Protein AF-A0A2G6NN60-F1 (afdb_monomer_lite)

Radius of gyration: 38.52 Å; chains: 1; bounding box: 98×54×79 Å

Foldseek 3Di:
DDDDPPPPDDDDDDDDDDDDDDDDDDPDFDADPNRGPPDPVVVVVVVVVVVVVVVCPDPVNVVVVVVVVVVVVVVVVVVVVVVVVVVVVVVVVVVVVVVPD

Secondary structure (DSSP, 8-state):
--S-S---PPPP--PPP------PPPP---EETTEETT-HHHHHHHHHHHHHHHHHTSHHHHHHHHHHHHHHHHHHHHHHHHHHHHHHHHHHHHHHHHT--

pLDDT: mean 78.51, std 14.77, range [46.84, 97.31]

Sequence (101 aa):
MADQLNNQQAQPLYQQPAYPQAAYPAPATTSVLGVNLQDTQFWKGALIGAAVALLVTNESVQKSVVKTVSRLTAAAQSGVEEMKEKFEDAKAEVIAESKSE

Structure (mmCIF, N/CA/C/O backbone):
data_AF-A0A2G6NN60-F1
#
_entry.id   AF-A0A2G6NN60-F1
#
loop_
_atom_site.group_PDB
_atom_site.id
_atom_site.type_symbol
_atom_site.label_atom_id
_atom_site.label_alt_id
_atom_site.label_comp_id
_atom_site.label_asym_id
_atom_site.label_entity_id
_atom_site.label_seq_id
_atom_site.pdbx_PDB_ins_code
_atom_site.Cartn_x
_atom_site.Cartn_y
_atom_site.Cartn_z
_atom_site.occupancy
_atom_site.B_iso_or_equiv
_atom_site.auth_seq_id
_atom_site.auth_comp_id
_atom_site.auth_asym_id
_atom_site.auth_atom_id
_atom_site.pdbx_PDB_model_num
ATOM 1 N N . MET A 1 1 ? 84.140 42.288 -4.852 1.00 56.53 1 MET A N 1
ATOM 2 C CA . MET A 1 1 ? 82.786 42.572 -4.329 1.00 56.53 1 MET A CA 1
ATOM 3 C C . MET A 1 1 ? 81.951 43.196 -5.443 1.00 56.53 1 MET A C 1
ATOM 5 O O . MET A 1 1 ? 81.560 44.347 -5.367 1.00 56.53 1 MET A O 1
ATOM 9 N N . ALA A 1 2 ? 81.759 42.438 -6.514 1.00 54.06 2 ALA A N 1
ATOM 10 C CA . ALA A 1 2 ? 80.868 42.695 -7.639 1.00 54.06 2 ALA A CA 1
ATOM 11 C C . ALA A 1 2 ? 80.697 41.322 -8.318 1.00 54.06 2 ALA A C 1
ATOM 13 O O . ALA A 1 2 ? 81.586 40.488 -8.170 1.00 54.06 2 ALA A O 1
ATOM 14 N N . ASP A 1 3 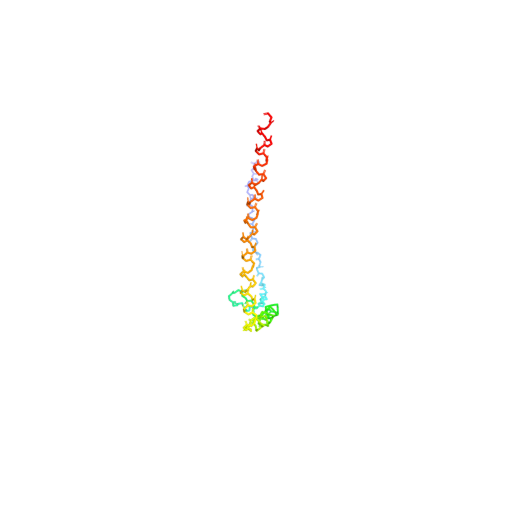? 79.571 41.072 -8.978 1.00 53.22 3 ASP A N 1
ATOM 15 C CA . ASP A 1 3 ? 79.273 39.841 -9.741 1.00 53.22 3 ASP A CA 1
ATOM 16 C C . ASP A 1 3 ? 78.674 38.639 -8.988 1.00 53.22 3 ASP A C 1
ATOM 18 O O . ASP A 1 3 ? 78.920 37.491 -9.347 1.00 53.22 3 ASP A O 1
ATOM 22 N N . GLN A 1 4 ? 77.807 38.865 -7.992 1.00 51.44 4 GLN A N 1
ATOM 23 C CA . GLN A 1 4 ? 76.986 37.780 -7.412 1.00 51.44 4 GLN A CA 1
ATOM 24 C C . GLN A 1 4 ? 75.465 38.022 -7.401 1.00 51.44 4 GLN A C 1
ATOM 26 O O . GLN A 1 4 ? 74.744 37.334 -6.689 1.00 51.44 4 GLN A O 1
ATOM 31 N N . LEU A 1 5 ? 74.940 38.958 -8.204 1.00 56.00 5 LEU A N 1
ATOM 32 C CA . LEU A 1 5 ? 73.500 39.289 -8.191 1.00 56.00 5 LEU A CA 1
ATOM 33 C C . LEU A 1 5 ? 72.709 38.944 -9.463 1.00 56.00 5 LEU A C 1
ATOM 35 O O . LEU A 1 5 ? 71.530 39.270 -9.527 1.00 56.00 5 LEU A O 1
ATOM 39 N N . ASN A 1 6 ? 73.282 38.248 -10.451 1.00 53.09 6 ASN A N 1
ATOM 40 C CA . ASN A 1 6 ? 72.571 37.983 -11.711 1.00 53.09 6 ASN A CA 1
ATOM 41 C C . ASN A 1 6 ? 72.502 36.500 -12.095 1.00 53.09 6 ASN A C 1
ATOM 43 O O . ASN A 1 6 ? 72.883 36.114 -13.197 1.00 53.09 6 ASN A O 1
ATOM 47 N N . ASN A 1 7 ? 72.020 35.655 -11.183 1.00 56.25 7 ASN A N 1
ATOM 48 C CA . ASN A 1 7 ? 71.709 34.265 -11.520 1.00 56.25 7 ASN A CA 1
ATOM 49 C C . ASN A 1 7 ? 70.378 33.804 -10.905 1.00 56.25 7 ASN A C 1
ATOM 51 O O . ASN A 1 7 ? 70.299 32.821 -10.179 1.00 56.25 7 ASN A O 1
ATOM 55 N N . GLN A 1 8 ? 69.313 34.555 -11.196 1.00 56.41 8 GLN A N 1
ATOM 56 C CA . GLN A 1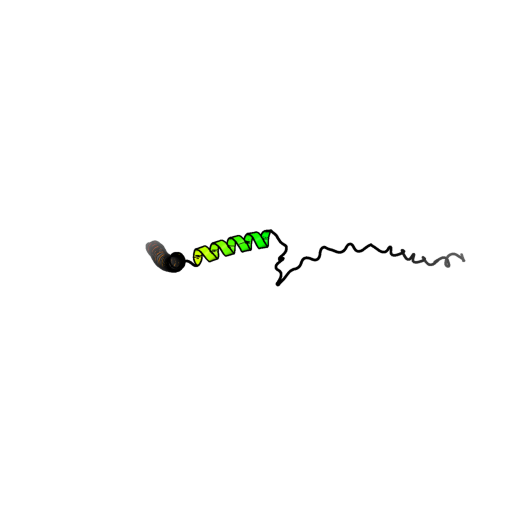 8 ? 67.943 34.039 -11.152 1.00 56.41 8 GLN A CA 1
ATOM 57 C C . GLN A 1 8 ? 67.588 33.554 -12.560 1.00 56.41 8 GLN A C 1
ATOM 59 O O . GLN A 1 8 ? 66.936 34.247 -13.336 1.00 56.41 8 GLN A O 1
ATOM 64 N N . GLN A 1 9 ? 68.096 32.375 -12.918 1.00 57.28 9 GLN A N 1
ATOM 65 C CA . GLN A 1 9 ? 67.656 31.666 -14.113 1.00 57.28 9 GLN A CA 1
ATOM 66 C C . GLN A 1 9 ? 66.246 31.115 -13.866 1.00 57.28 9 GLN A C 1
ATOM 68 O O . GLN A 1 9 ? 65.998 30.372 -12.917 1.00 57.28 9 GLN A O 1
ATOM 73 N N . ALA A 1 10 ? 65.317 31.558 -14.710 1.00 60.53 10 ALA A N 1
ATOM 74 C CA . ALA A 1 10 ? 63.909 31.203 -14.706 1.00 60.53 10 ALA A CA 1
ATOM 75 C C . ALA A 1 10 ? 63.695 29.681 -14.784 1.00 60.53 10 ALA A C 1
ATOM 77 O O . ALA A 1 10 ? 64.286 29.000 -15.621 1.00 60.53 10 ALA A O 1
ATOM 78 N N . GLN A 1 11 ? 62.817 29.162 -13.926 1.00 51.69 11 GLN A N 1
ATOM 79 C CA . GLN A 1 11 ? 62.367 27.769 -13.951 1.00 51.69 11 GLN A CA 1
ATOM 80 C C . GLN A 1 11 ? 61.430 27.553 -15.157 1.00 51.69 11 GLN A C 1
ATOM 82 O O . GLN A 1 11 ? 60.407 28.240 -15.245 1.00 51.69 11 GLN A O 1
ATOM 87 N N . PRO A 1 12 ? 61.723 26.624 -16.084 1.00 61.56 12 PRO A N 1
ATOM 88 C CA . PRO A 1 12 ? 60.796 26.278 -17.154 1.00 61.56 12 PRO A CA 1
ATOM 89 C C . PRO A 1 12 ? 59.628 25.438 -16.610 1.00 61.56 12 PRO A C 1
ATOM 91 O O . PRO A 1 12 ? 59.818 24.403 -15.972 1.00 61.56 12 PRO A O 1
ATOM 94 N N . LEU A 1 13 ? 58.401 25.891 -16.882 1.00 46.84 13 LEU A N 1
ATOM 95 C CA . LEU A 1 13 ? 57.160 25.175 -16.589 1.00 46.84 13 LEU A CA 1
ATOM 96 C C . LEU A 1 13 ? 57.032 23.979 -17.547 1.00 46.84 13 LEU A C 1
ATOM 98 O O . LEU A 1 13 ? 56.633 24.138 -18.701 1.00 46.84 13 LEU A O 1
ATOM 102 N N . TYR A 1 14 ? 57.381 22.780 -17.087 1.00 53.81 14 TYR A N 1
ATOM 103 C CA . TYR A 1 14 ? 57.181 21.558 -17.864 1.00 53.81 14 TYR A CA 1
ATOM 104 C C . TYR A 1 14 ? 55.683 21.239 -17.968 1.00 53.81 14 TYR A C 1
ATOM 106 O O . TYR A 1 14 ? 55.043 20.854 -16.991 1.00 53.81 14 TYR A O 1
ATOM 114 N N . GLN A 1 15 ? 55.117 21.408 -19.164 1.00 53.41 15 GLN A N 1
ATOM 115 C CA . GLN A 1 15 ? 53.770 20.948 -19.498 1.00 53.41 15 GLN A CA 1
ATOM 116 C C . GLN A 1 15 ? 53.775 19.429 -19.665 1.00 53.41 15 GLN A C 1
ATOM 118 O O . GLN A 1 15 ? 54.448 18.875 -20.532 1.00 53.41 15 GLN A O 1
ATOM 123 N N . GLN A 1 16 ? 53.022 18.762 -18.797 1.00 55.91 16 GLN A N 1
ATOM 124 C CA . GLN A 1 16 ? 52.823 17.322 -18.823 1.00 55.91 16 GLN A CA 1
ATOM 125 C C . GLN A 1 16 ? 51.882 16.970 -19.992 1.00 55.91 16 GLN A C 1
ATOM 127 O O . GLN A 1 16 ? 50.806 17.564 -20.096 1.00 55.91 16 GLN A O 1
ATOM 132 N N . PRO A 1 17 ? 52.247 16.036 -20.886 1.00 63.75 17 PRO A N 1
ATOM 133 C CA . PRO A 1 17 ? 51.365 15.623 -21.969 1.00 63.75 17 PRO A CA 1
ATOM 134 C C . PRO A 1 17 ? 50.152 14.879 -21.397 1.00 63.75 17 PRO A C 1
ATOM 136 O O . PRO A 1 17 ? 50.294 13.860 -20.721 1.00 63.75 17 PRO A O 1
ATOM 139 N N . ALA A 1 18 ? 48.955 15.400 -21.669 1.00 64.94 18 ALA A N 1
ATOM 140 C CA . ALA A 1 18 ? 47.696 14.751 -21.331 1.00 64.94 18 ALA A CA 1
ATOM 141 C C . ALA A 1 18 ? 47.514 13.500 -22.202 1.00 64.94 18 ALA A C 1
ATOM 143 O O . ALA A 1 18 ? 47.301 13.581 -23.411 1.00 64.94 18 ALA A O 1
ATOM 144 N N . TYR A 1 19 ? 47.619 12.332 -21.581 1.00 59.06 19 TYR A N 1
ATOM 145 C CA . TYR A 1 19 ? 47.300 11.050 -22.197 1.00 59.06 19 TYR A CA 1
ATOM 146 C C . TYR A 1 19 ? 45.771 10.912 -22.316 1.00 59.06 19 TYR A C 1
ATOM 148 O O . TYR A 1 19 ? 45.069 11.084 -21.314 1.00 59.06 19 TYR A O 1
ATOM 156 N N . PRO A 1 20 ? 45.225 10.597 -23.504 1.00 66.00 20 PRO A N 1
ATOM 157 C CA . PRO A 1 20 ? 43.798 10.355 -23.657 1.00 66.00 20 PRO A CA 1
ATOM 158 C C . PRO A 1 20 ? 43.418 9.092 -22.879 1.00 66.00 20 PRO A C 1
ATOM 160 O O . PRO A 1 20 ? 43.853 7.987 -23.204 1.00 66.00 20 PRO A O 1
ATOM 163 N N . GLN A 1 21 ? 42.607 9.249 -21.833 1.00 62.84 21 GLN A N 1
ATOM 164 C CA . GLN A 1 21 ? 41.970 8.111 -21.184 1.00 62.84 21 GLN A CA 1
ATOM 165 C C . GLN A 1 21 ? 40.820 7.630 -22.066 1.00 62.84 21 GLN A C 1
ATOM 167 O O . GLN A 1 21 ? 39.923 8.400 -22.410 1.00 62.84 21 GLN A O 1
ATOM 172 N N . ALA A 1 22 ? 40.851 6.352 -22.441 1.00 67.50 22 ALA A N 1
ATOM 173 C CA . ALA A 1 22 ? 39.715 5.704 -23.073 1.00 67.50 22 ALA A CA 1
ATOM 174 C C . ALA A 1 22 ? 38.536 5.727 -22.090 1.00 67.50 22 ALA A C 1
ATOM 176 O O . ALA A 1 22 ? 38.580 5.097 -21.032 1.00 67.50 22 ALA A O 1
ATOM 177 N N . ALA A 1 23 ? 37.496 6.488 -22.424 1.00 66.88 23 ALA A N 1
ATOM 178 C CA . ALA A 1 23 ? 36.253 6.492 -21.676 1.00 66.88 23 ALA A CA 1
ATOM 179 C C . ALA A 1 23 ? 35.545 5.152 -21.910 1.00 66.88 23 ALA A C 1
ATOM 181 O O . ALA A 1 23 ? 35.009 4.900 -22.989 1.00 66.88 23 ALA A O 1
ATOM 182 N N . TYR A 1 24 ? 35.557 4.278 -20.906 1.00 66.38 24 TYR A N 1
ATOM 183 C CA . TYR A 1 24 ? 34.690 3.107 -20.903 1.00 66.38 24 TYR A CA 1
ATOM 184 C C . TYR A 1 24 ? 33.243 3.594 -20.763 1.00 66.38 24 TYR A C 1
ATOM 186 O O . TYR A 1 24 ? 32.949 4.322 -19.810 1.00 66.38 24 TYR A O 1
ATOM 194 N N . PRO A 1 25 ? 32.331 3.244 -21.686 1.00 70.75 25 PRO A N 1
ATOM 195 C CA . PRO A 1 25 ? 30.934 3.612 -21.534 1.00 70.75 25 PRO A CA 1
ATOM 196 C C . PRO A 1 25 ? 30.381 2.931 -20.280 1.00 70.75 25 PRO A C 1
ATOM 198 O O . PRO A 1 25 ? 30.414 1.705 -20.157 1.00 70.75 25 PRO A O 1
ATOM 201 N N . ALA A 1 26 ? 29.887 3.730 -19.333 1.00 68.38 26 ALA A N 1
ATOM 202 C CA . ALA A 1 26 ? 29.134 3.206 -18.205 1.00 68.38 26 ALA A CA 1
ATOM 203 C C . ALA A 1 26 ? 27.860 2.517 -18.731 1.00 68.38 26 ALA A C 1
ATOM 205 O O . ALA A 1 26 ? 27.251 3.018 -19.683 1.00 68.38 26 ALA A O 1
ATOM 206 N N . PRO A 1 27 ? 27.440 1.382 -18.145 1.00 70.00 27 PRO A N 1
ATOM 207 C CA . PRO A 1 27 ? 26.220 0.708 -18.565 1.00 70.00 27 PRO A CA 1
ATOM 208 C C . PRO A 1 27 ? 25.029 1.659 -18.404 1.00 70.00 27 PRO A C 1
ATOM 210 O O . PRO A 1 27 ? 24.750 2.148 -17.309 1.00 70.00 27 PRO A O 1
ATOM 213 N N . ALA A 1 28 ? 24.337 1.934 -19.511 1.00 70.44 28 ALA A N 1
ATOM 214 C CA . ALA A 1 28 ? 23.156 2.783 -19.520 1.00 70.44 28 ALA A CA 1
ATOM 215 C C . ALA A 1 28 ? 22.004 2.055 -18.815 1.00 70.44 28 ALA A C 1
ATOM 217 O O . ALA A 1 28 ? 21.374 1.155 -19.370 1.00 70.44 28 ALA A O 1
ATOM 218 N N . THR A 1 29 ? 21.739 2.436 -17.570 1.00 70.44 29 THR A N 1
ATOM 219 C CA . THR A 1 29 ? 20.584 1.953 -16.821 1.00 70.44 29 THR A CA 1
ATOM 220 C C . THR A 1 29 ? 19.361 2.782 -17.194 1.00 70.44 29 THR A C 1
ATOM 222 O O . THR A 1 29 ? 19.324 4.000 -17.028 1.00 70.44 29 THR A O 1
ATOM 225 N N . THR A 1 30 ? 18.342 2.126 -17.748 1.00 78.81 30 THR A N 1
ATOM 226 C CA . THR A 1 30 ? 17.075 2.789 -18.075 1.00 78.81 30 THR A CA 1
ATOM 227 C C . THR A 1 30 ? 16.268 2.972 -16.795 1.00 78.81 30 THR A C 1
ATOM 229 O O . THR A 1 30 ? 15.607 2.044 -16.326 1.00 78.81 30 THR A O 1
ATOM 232 N N . SER A 1 31 ? 16.339 4.174 -16.231 1.00 84.06 31 SER A N 1
ATOM 233 C CA . SER A 1 31 ? 15.549 4.569 -15.068 1.00 84.06 31 SER A CA 1
ATOM 234 C C . SER A 1 31 ? 14.370 5.433 -15.505 1.00 84.06 31 SER A C 1
ATOM 236 O O . SER A 1 31 ? 14.559 6.495 -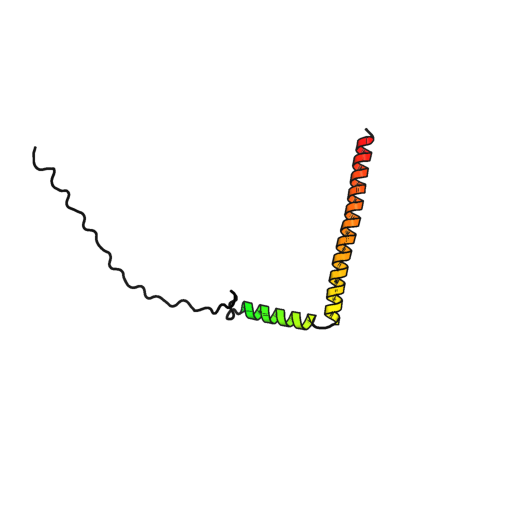16.095 1.00 84.06 31 SER A O 1
ATOM 238 N N . VAL A 1 32 ? 13.150 4.996 -15.201 1.00 84.00 32 VAL A N 1
ATOM 239 C CA . VAL A 1 32 ? 11.919 5.768 -15.424 1.00 84.00 32 VAL A CA 1
ATOM 240 C C . VAL A 1 32 ? 11.424 6.235 -14.064 1.00 84.00 32 VAL A C 1
ATOM 242 O O . VAL A 1 32 ? 11.235 5.412 -13.176 1.00 84.00 32 VAL A O 1
ATOM 245 N N . LEU A 1 33 ? 11.243 7.546 -13.870 1.00 86.81 33 LEU A N 1
ATOM 246 C CA . LEU A 1 33 ? 10.800 8.124 -12.584 1.00 86.81 33 LEU A CA 1
ATOM 247 C C . LEU A 1 33 ? 11.706 7.742 -11.388 1.00 86.81 33 LEU A C 1
ATOM 249 O O . LEU A 1 33 ? 11.241 7.626 -10.260 1.00 86.81 33 LEU A O 1
ATOM 253 N N . GLY A 1 34 ? 13.002 7.514 -11.635 1.00 84.56 34 GLY A N 1
ATOM 254 C CA . GLY A 1 34 ? 13.951 7.042 -10.615 1.00 84.56 34 GLY A CA 1
ATOM 255 C C . GLY A 1 34 ? 13.881 5.538 -10.323 1.00 84.56 34 GLY A C 1
ATOM 256 O O . GLY A 1 34 ? 14.624 5.048 -9.478 1.00 84.56 34 GLY A O 1
ATOM 257 N N . VAL A 1 35 ? 13.035 4.794 -11.037 1.00 88.06 35 VAL A N 1
ATOM 258 C CA . VAL A 1 35 ? 12.895 3.342 -10.916 1.00 88.06 35 VAL A CA 1
ATOM 259 C C . VAL A 1 35 ? 13.673 2.656 -12.026 1.00 88.06 35 VAL A C 1
ATOM 261 O O . VAL A 1 35 ? 13.458 2.925 -13.209 1.00 88.06 35 VAL A O 1
ATOM 264 N N . ASN A 1 36 ? 14.558 1.738 -11.650 1.00 88.25 36 ASN A N 1
ATOM 265 C CA . ASN A 1 36 ? 15.311 0.937 -12.601 1.00 88.25 36 ASN A CA 1
ATOM 266 C C . ASN A 1 36 ? 14.481 -0.279 -13.038 1.00 88.25 36 ASN A C 1
ATOM 268 O O . ASN A 1 36 ? 14.317 -1.237 -12.287 1.00 88.25 36 ASN A O 1
ATOM 272 N N . LEU A 1 37 ? 13.964 -0.242 -14.267 1.00 88.00 37 LEU A N 1
ATOM 273 C CA . LEU A 1 37 ? 13.105 -1.308 -14.798 1.00 88.00 37 LEU A CA 1
ATOM 274 C C . LEU A 1 37 ? 13.882 -2.566 -15.209 1.00 88.00 37 LEU A C 1
ATOM 276 O O . LEU A 1 37 ? 13.273 -3.594 -15.495 1.00 88.00 37 LEU A O 1
ATOM 280 N N . GLN A 1 38 ? 15.213 -2.497 -15.256 1.00 88.38 38 GLN A N 1
ATOM 281 C CA . GLN A 1 38 ? 16.076 -3.651 -15.514 1.00 88.38 38 GLN A CA 1
ATOM 282 C C . GLN A 1 38 ? 16.484 -4.359 -14.210 1.00 88.38 38 GLN A C 1
ATOM 284 O O . GLN A 1 38 ? 17.088 -5.430 -14.249 1.00 88.38 38 GLN A O 1
ATOM 289 N N . ASP A 1 39 ? 16.142 -3.793 -13.048 1.00 88.94 39 ASP A N 1
ATOM 290 C CA . ASP A 1 39 ? 16.457 -4.385 -11.754 1.00 88.94 39 ASP A CA 1
ATOM 291 C C . ASP A 1 39 ? 15.565 -5.605 -11.469 1.00 88.94 39 ASP A C 1
ATOM 293 O O . ASP A 1 39 ? 14.333 -5.555 -11.484 1.00 88.94 39 ASP A O 1
ATOM 297 N N . THR A 1 40 ? 16.202 -6.730 -11.153 1.00 91.88 40 THR A N 1
ATOM 298 C CA . THR A 1 40 ? 15.511 -7.963 -10.764 1.00 91.88 40 THR A CA 1
ATOM 299 C C . THR A 1 40 ? 14.746 -7.796 -9.448 1.00 91.88 40 THR A C 1
ATOM 301 O O . THR A 1 40 ? 13.686 -8.399 -9.276 1.00 91.88 40 THR A O 1
ATOM 304 N N . GLN A 1 41 ? 15.234 -6.975 -8.512 1.00 91.44 41 GLN A N 1
ATOM 305 C CA . GLN A 1 41 ? 14.519 -6.719 -7.258 1.00 91.44 41 GLN A CA 1
ATOM 306 C C . GLN A 1 41 ? 13.239 -5.919 -7.495 1.00 91.44 41 GLN A C 1
ATOM 308 O O . GLN A 1 41 ? 12.225 -6.217 -6.860 1.00 91.44 41 GLN A O 1
ATOM 313 N N . PHE A 1 42 ? 13.252 -4.983 -8.453 1.00 92.62 42 PHE A N 1
ATOM 314 C CA . PHE A 1 42 ? 12.047 -4.271 -8.875 1.00 92.62 42 PHE A CA 1
ATOM 315 C C . PHE A 1 42 ? 10.980 -5.255 -9.365 1.00 92.62 42 PHE A C 1
ATOM 317 O O . PHE A 1 42 ? 9.869 -5.262 -8.839 1.00 92.62 42 PHE A O 1
ATOM 324 N N . TRP A 1 43 ? 11.324 -6.149 -10.297 1.00 95.19 43 TRP A N 1
ATOM 325 C CA . TRP A 1 43 ? 10.366 -7.125 -10.829 1.00 95.19 43 TRP A CA 1
ATOM 326 C C . TRP A 1 43 ? 9.872 -8.121 -9.784 1.00 95.19 43 TRP A C 1
ATOM 328 O O . TRP A 1 43 ? 8.687 -8.445 -9.762 1.00 95.19 43 TRP A O 1
ATOM 338 N N . LYS A 1 44 ? 10.740 -8.572 -8.873 1.00 95.69 44 LYS A N 1
ATOM 339 C CA . LYS A 1 44 ? 10.321 -9.423 -7.749 1.00 95.69 44 LYS A CA 1
ATOM 340 C C . LYS A 1 44 ? 9.311 -8.707 -6.853 1.00 95.69 44 LYS A C 1
ATOM 342 O O . LYS A 1 44 ? 8.284 -9.290 -6.513 1.00 95.69 44 LYS A O 1
ATOM 347 N N . GLY A 1 45 ? 9.580 -7.451 -6.500 1.00 94.75 45 GLY A N 1
ATOM 348 C CA . GLY A 1 45 ? 8.662 -6.630 -5.712 1.00 94.75 45 GLY A CA 1
ATOM 349 C C . GLY A 1 45 ? 7.341 -6.388 -6.436 1.00 94.75 45 GLY A C 1
ATOM 350 O O . GLY A 1 45 ? 6.279 -6.579 -5.849 1.00 94.75 45 GLY A O 1
ATOM 351 N N . ALA A 1 46 ? 7.399 -6.051 -7.725 1.00 96.00 46 ALA A N 1
ATOM 352 C CA . ALA A 1 46 ? 6.224 -5.834 -8.559 1.00 96.00 46 ALA A CA 1
ATOM 353 C C . ALA A 1 46 ? 5.346 -7.091 -8.661 1.00 96.00 46 ALA A C 1
ATOM 355 O O . ALA A 1 46 ? 4.133 -6.998 -8.495 1.00 96.00 46 ALA A O 1
ATOM 356 N N . LEU A 1 47 ? 5.942 -8.271 -8.864 1.00 97.31 47 LEU A N 1
ATOM 357 C CA . LEU A 1 47 ? 5.209 -9.540 -8.925 1.00 97.31 47 LEU A CA 1
ATOM 358 C C . LEU A 1 47 ? 4.543 -9.891 -7.591 1.00 97.31 47 LEU A C 1
ATOM 360 O O . LEU A 1 47 ? 3.371 -10.265 -7.571 1.00 97.31 47 LEU A 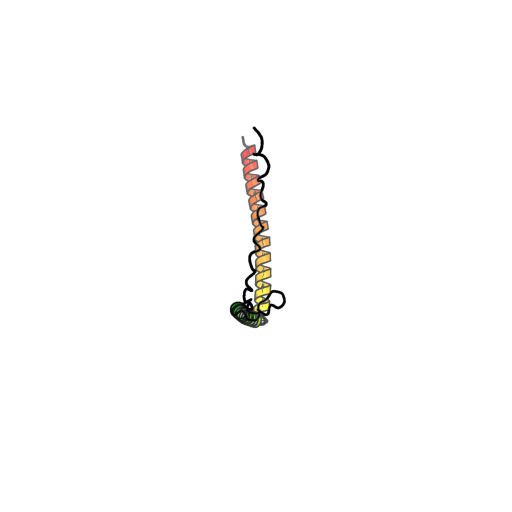O 1
ATOM 364 N N . ILE A 1 48 ? 5.261 -9.734 -6.475 1.00 97.25 48 ILE A N 1
ATOM 365 C CA . ILE A 1 48 ? 4.693 -9.954 -5.137 1.00 97.25 48 ILE A CA 1
ATOM 366 C C . ILE A 1 48 ? 3.557 -8.957 -4.878 1.00 97.25 48 ILE A C 1
ATOM 368 O O . ILE A 1 48 ? 2.479 -9.352 -4.438 1.00 97.25 48 ILE A O 1
ATOM 372 N N . GLY A 1 49 ? 3.765 -7.679 -5.200 1.00 95.00 49 GLY A N 1
ATOM 373 C CA . GLY A 1 49 ? 2.756 -6.632 -5.061 1.00 95.00 49 GLY A CA 1
ATOM 374 C C . GLY A 1 49 ? 1.503 -6.917 -5.887 1.00 95.00 49 GLY A C 1
ATOM 375 O O . GLY A 1 49 ? 0.394 -6.805 -5.370 1.00 95.00 49 GLY A O 1
ATOM 376 N N . ALA A 1 50 ? 1.666 -7.365 -7.133 1.00 96.06 50 ALA A N 1
ATOM 377 C CA . ALA A 1 50 ? 0.557 -7.767 -7.991 1.00 96.06 50 ALA A CA 1
ATOM 378 C C . ALA A 1 50 ? -0.209 -8.966 -7.411 1.00 96.06 50 ALA A C 1
ATOM 380 O O . ALA A 1 50 ? -1.437 -8.941 -7.371 1.00 96.06 50 ALA A O 1
ATOM 381 N N . ALA A 1 51 ? 0.488 -9.985 -6.898 1.00 95.38 51 ALA A N 1
ATOM 382 C CA . ALA A 1 51 ? -0.153 -11.133 -6.258 1.00 95.38 51 ALA A CA 1
ATOM 383 C C . ALA A 1 51 ? -0.973 -10.720 -5.022 1.00 95.38 51 ALA A C 1
ATOM 385 O O . ALA A 1 51 ? -2.117 -11.148 -4.864 1.00 95.38 51 ALA A O 1
ATOM 386 N N . VAL A 1 52 ? -0.424 -9.841 -4.179 1.00 94.75 52 VAL A N 1
ATOM 387 C CA . VAL A 1 52 ? -1.140 -9.286 -3.020 1.00 94.75 52 VAL A CA 1
ATOM 388 C C . VAL A 1 52 ? -2.341 -8.448 -3.463 1.00 94.75 52 VAL A C 1
ATOM 390 O O . VAL A 1 52 ? -3.426 -8.608 -2.908 1.00 94.75 52 VAL A O 1
ATOM 393 N N . ALA A 1 53 ? -2.193 -7.597 -4.480 1.00 92.12 53 ALA A N 1
ATOM 394 C CA . ALA A 1 53 ? -3.287 -6.781 -5.003 1.00 92.12 53 ALA A CA 1
ATOM 395 C C . ALA A 1 53 ? -4.436 -7.648 -5.541 1.00 92.12 53 ALA A C 1
ATOM 397 O O . ALA A 1 53 ? -5.603 -7.384 -5.243 1.00 92.12 53 ALA A O 1
ATOM 398 N N . LEU A 1 54 ? -4.121 -8.726 -6.266 1.00 89.50 54 LEU A N 1
ATOM 399 C CA . LEU A 1 54 ? -5.119 -9.683 -6.747 1.00 89.50 54 LEU A CA 1
ATOM 400 C C . LEU A 1 54 ? -5.819 -10.410 -5.595 1.00 89.50 54 LEU A C 1
ATOM 402 O O . LEU A 1 54 ? -7.035 -10.585 -5.635 1.00 89.50 54 LEU A O 1
ATOM 406 N N . LEU A 1 55 ? -5.086 -10.773 -4.541 1.00 88.69 55 LEU A N 1
ATOM 407 C CA . LEU A 1 55 ? -5.672 -11.381 -3.346 1.00 88.69 55 LEU A CA 1
ATOM 408 C C . LEU A 1 55 ? -6.635 -10.416 -2.632 1.00 88.69 55 LEU A C 1
ATOM 410 O O . LEU A 1 55 ? -7.741 -10.800 -2.253 1.00 88.69 55 LEU A O 1
ATOM 414 N N . VAL A 1 56 ? -6.241 -9.148 -2.492 1.00 89.38 56 VAL A N 1
ATOM 415 C CA . VAL A 1 56 ? -7.051 -8.099 -1.849 1.00 89.38 56 VAL A CA 1
ATOM 416 C C . VAL A 1 56 ? -8.270 -7.702 -2.684 1.00 89.38 56 VAL A C 1
ATOM 418 O O . VAL A 1 56 ? -9.268 -7.254 -2.127 1.00 89.38 56 VAL A O 1
ATOM 421 N N . THR A 1 57 ? -8.239 -7.918 -4.000 1.00 85.69 57 THR A N 1
ATOM 422 C CA . THR A 1 57 ? -9.340 -7.563 -4.913 1.00 85.69 57 THR A CA 1
ATOM 423 C C . THR A 1 57 ? -10.632 -8.342 -4.629 1.00 85.69 57 THR A C 1
ATOM 425 O O . THR A 1 57 ? -11.711 -7.887 -5.000 1.00 85.69 57 THR A O 1
ATOM 428 N N . ASN A 1 58 ? -10.575 -9.468 -3.914 1.00 87.75 58 ASN A N 1
ATOM 429 C CA . ASN A 1 58 ? -11.771 -10.205 -3.514 1.00 87.75 58 ASN A CA 1
ATOM 430 C C . ASN A 1 58 ? -12.628 -9.397 -2.512 1.00 87.75 58 ASN A C 1
ATOM 432 O O . ASN A 1 58 ? -12.117 -8.924 -1.495 1.00 87.75 58 ASN A O 1
ATOM 436 N N . GLU A 1 59 ? -13.944 -9.296 -2.745 1.00 83.75 59 GLU A N 1
ATOM 437 C CA . GLU A 1 59 ? -14.889 -8.610 -1.846 1.00 83.75 59 GLU A C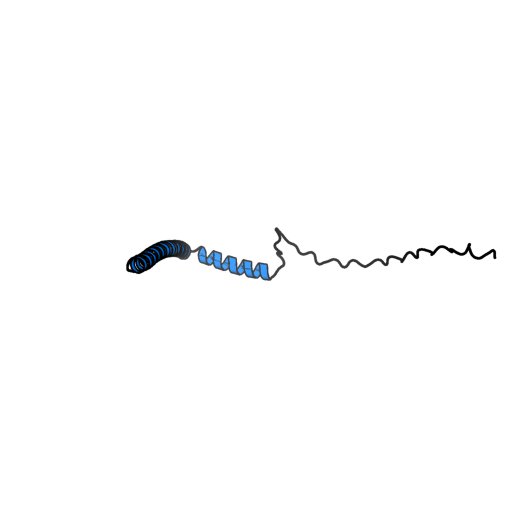A 1
ATOM 438 C C . GLU A 1 59 ? -14.780 -9.069 -0.380 1.00 83.75 59 GLU A C 1
ATOM 440 O O . GLU A 1 59 ? -14.922 -8.262 0.542 1.00 83.75 59 GLU A O 1
ATOM 445 N N . SER A 1 60 ? -14.498 -10.352 -0.137 1.00 84.12 60 SER A N 1
ATOM 446 C CA . SER A 1 60 ? -14.300 -10.888 1.213 1.00 84.12 60 SER A CA 1
ATOM 447 C C . SER A 1 60 ? -13.078 -10.282 1.907 1.00 84.12 60 SER A C 1
ATOM 449 O O . SER A 1 60 ? -13.128 -10.000 3.109 1.00 84.12 60 SER A O 1
ATOM 451 N N . VAL A 1 61 ? -11.992 -10.040 1.168 1.00 85.94 61 VAL A N 1
ATOM 452 C CA . VAL A 1 61 ? -10.772 -9.431 1.710 1.00 85.94 61 VAL A CA 1
ATOM 453 C C . VAL A 1 61 ? -10.972 -7.933 1.894 1.00 85.94 61 VAL A C 1
ATOM 455 O O . VAL A 1 61 ? -10.640 -7.425 2.958 1.00 85.94 61 VAL A O 1
ATOM 458 N N . GLN A 1 62 ? -11.619 -7.240 0.953 1.00 88.38 62 GLN A N 1
ATOM 459 C CA . GLN A 1 62 ? -11.954 -5.817 1.110 1.00 88.38 62 GLN A CA 1
ATOM 460 C C . GLN A 1 62 ? -12.796 -5.564 2.368 1.00 88.38 62 GLN A C 1
ATOM 462 O O . GLN A 1 62 ? -12.448 -4.720 3.196 1.00 88.38 62 GLN A O 1
ATOM 467 N N . LYS A 1 63 ? -13.857 -6.357 2.577 1.00 88.81 63 LYS A N 1
ATOM 468 C CA . LYS A 1 63 ? -14.688 -6.281 3.791 1.00 88.81 63 LYS A CA 1
ATOM 469 C C . LYS A 1 63 ? -13.878 -6.577 5.053 1.00 88.81 63 LYS A C 1
ATOM 471 O O . LYS A 1 63 ? -14.065 -5.909 6.069 1.00 88.81 63 LYS A O 1
ATOM 476 N N . SER A 1 64 ? -12.961 -7.542 4.996 1.00 89.94 64 SER A N 1
ATOM 477 C CA . SER A 1 64 ? -12.096 -7.894 6.130 1.00 89.94 64 SER A CA 1
ATOM 478 C C . SER A 1 64 ? -11.074 -6.805 6.451 1.00 89.94 64 SER A C 1
ATOM 480 O O . SER A 1 64 ? -10.855 -6.513 7.625 1.00 89.94 64 SER A O 1
ATOM 482 N N . VAL A 1 65 ? -10.495 -6.160 5.438 1.00 90.12 65 VAL A N 1
ATOM 483 C CA . VAL A 1 65 ? -9.563 -5.038 5.596 1.00 90.12 65 VAL A CA 1
ATOM 484 C C . VAL A 1 65 ? -10.285 -3.856 6.229 1.00 90.12 65 VAL A C 1
ATOM 486 O O . VAL A 1 65 ? -9.855 -3.379 7.275 1.00 90.12 65 VAL A O 1
ATOM 489 N N . VAL A 1 66 ? -11.430 -3.447 5.676 1.00 92.69 66 VAL A N 1
ATOM 490 C CA . VAL A 1 66 ? -12.229 -2.339 6.224 1.00 92.69 66 VAL A CA 1
ATOM 491 C C . VAL A 1 66 ? -12.644 -2.623 7.668 1.00 92.69 66 VAL A C 1
ATOM 493 O O . VAL A 1 66 ? -12.507 -1.759 8.532 1.00 92.69 66 VAL A O 1
ATOM 496 N N . LYS A 1 67 ? -13.087 -3.852 7.963 1.00 92.31 67 LYS A N 1
ATOM 497 C CA . LYS A 1 67 ? -13.454 -4.269 9.324 1.00 92.31 67 LYS A CA 1
ATOM 498 C C . LYS A 1 67 ? -12.261 -4.281 10.279 1.00 92.31 67 LYS A C 1
ATOM 500 O O . LYS A 1 67 ? -12.416 -3.974 11.455 1.00 92.31 67 LYS A O 1
ATOM 505 N N . THR A 1 68 ? -11.084 -4.671 9.802 1.00 93.88 68 THR A N 1
ATOM 506 C CA . THR A 1 68 ? -9.861 -4.673 10.612 1.00 93.88 68 THR A CA 1
ATOM 507 C C . THR A 1 68 ? -9.434 -3.252 10.932 1.00 93.88 68 THR A C 1
ATOM 509 O O . THR A 1 68 ? -9.180 -2.958 12.093 1.00 93.88 68 THR A O 1
ATOM 512 N N . VAL A 1 69 ? -9.425 -2.359 9.940 1.00 95.31 69 VAL A N 1
ATOM 513 C CA . VAL A 1 69 ? -9.093 -0.943 10.136 1.00 95.31 69 VAL A CA 1
ATOM 514 C C . VAL A 1 69 ? -10.059 -0.303 11.126 1.00 95.31 69 VAL A C 1
ATOM 516 O O . VAL A 1 69 ? -9.613 0.291 12.101 1.00 95.31 69 VAL A O 1
ATOM 519 N N . SER A 1 70 ? -11.370 -0.487 10.944 1.00 93.81 70 SER A N 1
ATOM 520 C CA . SER A 1 70 ? -12.358 0.095 11.858 1.00 93.81 70 SER A CA 1
ATOM 521 C C . SER A 1 70 ? -12.221 -0.439 13.283 1.00 93.81 70 SER A C 1
ATOM 523 O O . SER A 1 70 ? -12.302 0.334 14.234 1.00 93.81 70 SER A O 1
ATOM 525 N N . ARG A 1 71 ? -11.938 -1.737 13.448 1.00 93.31 71 ARG A N 1
ATOM 526 C CA . ARG A 1 71 ? -11.636 -2.333 14.758 1.00 93.31 71 ARG A CA 1
ATOM 527 C C . ARG A 1 71 ? -10.350 -1.791 15.366 1.00 93.31 71 ARG A C 1
ATOM 529 O O . ARG A 1 71 ? -10.330 -1.550 16.564 1.00 93.31 71 ARG A O 1
ATOM 536 N N . LEU A 1 72 ? -9.303 -1.594 14.570 1.00 95.00 72 LEU A N 1
ATOM 537 C CA . LEU A 1 72 ? -8.033 -1.044 15.037 1.00 95.00 72 LEU A CA 1
ATOM 538 C C . LEU A 1 72 ? -8.220 0.390 15.540 1.00 95.00 72 LEU A C 1
ATOM 540 O O . LEU A 1 72 ? -7.750 0.741 16.615 1.00 95.00 72 LEU A O 1
ATOM 544 N N . THR A 1 73 ? -8.958 1.201 14.781 1.00 91.12 73 THR A N 1
ATOM 545 C CA . THR A 1 73 ? -9.292 2.575 15.156 1.00 91.12 73 THR A CA 1
ATOM 546 C C . THR A 1 73 ? -10.162 2.617 16.409 1.00 91.12 73 THR A C 1
ATOM 548 O O . THR A 1 73 ? -9.870 3.391 17.314 1.00 91.12 73 THR A O 1
ATOM 551 N N . ALA A 1 74 ? -11.185 1.764 16.502 1.00 89.81 74 ALA A N 1
ATOM 552 C CA . ALA A 1 74 ? -12.026 1.674 17.693 1.00 89.81 74 ALA A CA 1
ATOM 553 C C . ALA A 1 74 ? -11.230 1.214 18.925 1.00 89.81 74 ALA A C 1
ATOM 555 O O . ALA A 1 74 ? -11.364 1.801 19.992 1.00 89.81 74 ALA A O 1
ATOM 556 N N . ALA A 1 75 ? -10.352 0.21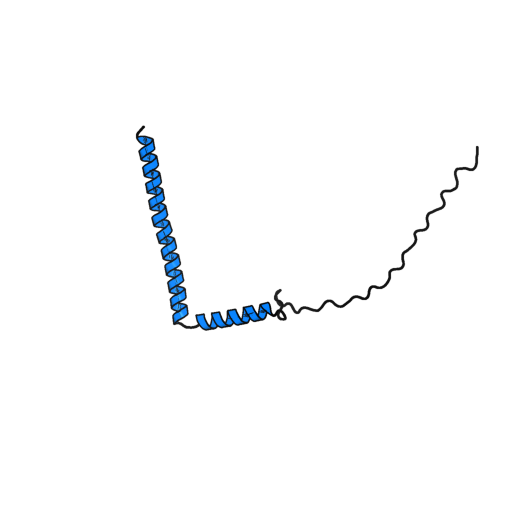8 18.775 1.00 91.50 75 ALA A N 1
ATOM 557 C CA . ALA A 1 75 ? -9.478 -0.247 19.850 1.00 91.50 75 ALA A CA 1
ATOM 558 C C . ALA A 1 75 ? -8.486 0.838 20.294 1.00 91.50 75 ALA A C 1
ATOM 560 O O . ALA A 1 75 ? -8.236 0.983 21.485 1.00 91.50 75 ALA A O 1
ATOM 561 N N . ALA A 1 76 ? -7.957 1.635 19.362 1.00 91.19 76 ALA A N 1
ATOM 562 C CA . ALA A 1 76 ? -7.101 2.768 19.694 1.00 91.19 76 ALA A CA 1
ATOM 563 C C . ALA A 1 76 ? -7.863 3.860 20.462 1.00 91.19 76 ALA A C 1
ATOM 565 O O . ALA A 1 76 ? -7.345 4.377 21.445 1.00 91.19 76 ALA A O 1
ATOM 566 N N . GLN A 1 77 ? -9.094 4.189 20.057 1.00 87.44 77 GLN A N 1
ATOM 567 C CA . GLN A 1 77 ? -9.933 5.166 20.767 1.00 87.44 77 GLN A CA 1
ATOM 568 C C . GLN A 1 77 ? -10.302 4.677 22.173 1.00 87.44 77 GLN A C 1
ATOM 570 O O . GLN A 1 77 ? -10.091 5.401 23.141 1.00 87.44 77 GLN A O 1
ATOM 575 N N . SER A 1 78 ? -10.741 3.422 22.286 1.00 84.94 78 SER A N 1
ATOM 576 C CA . SER A 1 78 ? -11.053 2.772 23.564 1.00 84.94 78 SER A CA 1
ATOM 577 C C . SER A 1 78 ? -9.833 2.704 24.485 1.00 84.94 78 SER A C 1
ATOM 579 O O . SER A 1 78 ? -9.935 2.998 25.670 1.00 84.94 78 SER A O 1
ATOM 581 N N . GLY A 1 79 ? -8.657 2.367 23.946 1.00 86.31 79 GLY A N 1
ATOM 582 C CA . GLY A 1 79 ? -7.420 2.317 24.725 1.00 86.31 79 GLY A CA 1
ATOM 583 C C . GLY A 1 79 ? -6.971 3.692 25.225 1.00 86.31 79 GLY A C 1
ATOM 584 O O . GLY A 1 79 ? -6.388 3.787 26.301 1.00 86.31 79 GLY A O 1
ATOM 585 N N . VAL A 1 80 ? -7.250 4.765 24.478 1.00 86.88 80 VAL A N 1
ATOM 586 C CA . VAL A 1 80 ? -6.967 6.141 24.916 1.00 86.88 80 VAL A CA 1
ATOM 587 C C . VAL A 1 80 ? -7.935 6.588 26.014 1.00 86.88 80 VAL A C 1
ATOM 589 O O . VAL A 1 80 ? -7.495 7.253 26.950 1.00 86.88 80 VAL A O 1
ATOM 592 N N . GLU A 1 81 ? -9.216 6.220 25.941 1.00 83.56 81 GLU A N 1
ATOM 593 C CA . GLU A 1 81 ? -10.190 6.512 27.004 1.00 83.56 81 GLU A CA 1
ATOM 594 C C . GLU A 1 81 ? -9.834 5.803 28.310 1.00 83.56 81 GLU A C 1
ATOM 596 O O . GLU A 1 81 ? -9.697 6.469 29.335 1.00 83.56 81 GLU A O 1
ATOM 601 N N . GLU A 1 82 ? -9.568 4.496 28.263 1.00 79.12 82 GLU A N 1
ATOM 602 C CA . GLU A 1 82 ? -9.153 3.742 29.451 1.00 79.12 82 GLU A CA 1
ATOM 603 C C . GLU A 1 82 ? -7.836 4.280 30.035 1.00 79.12 82 GLU A C 1
ATOM 605 O O . GLU A 1 82 ? -7.677 4.380 31.250 1.00 79.12 82 GLU A O 1
ATOM 610 N N . MET A 1 83 ? -6.881 4.684 29.190 1.00 83.69 83 MET A N 1
ATOM 611 C CA . MET A 1 83 ? -5.618 5.264 29.657 1.00 83.69 83 MET A CA 1
ATOM 612 C C . MET A 1 83 ? -5.809 6.639 30.301 1.00 83.69 83 MET A C 1
ATOM 614 O O . MET A 1 83 ? -5.123 6.954 31.271 1.00 83.69 83 MET A O 1
ATOM 618 N N . LYS A 1 84 ? -6.733 7.457 29.788 1.00 86.75 84 LYS A N 1
ATOM 619 C CA . LYS A 1 84 ? -7.056 8.768 30.357 1.00 86.75 84 LYS A CA 1
ATOM 620 C C . LYS A 1 84 ? -7.740 8.626 31.714 1.00 86.75 84 LYS A C 1
ATOM 622 O O . LYS A 1 84 ? -7.377 9.351 32.634 1.00 86.75 84 LYS A O 1
ATOM 627 N N . GLU A 1 85 ? -8.654 7.669 31.843 1.00 83.62 85 GLU A N 1
ATOM 628 C CA . GLU A 1 85 ? -9.325 7.354 33.106 1.00 83.62 85 GLU A CA 1
ATOM 629 C C . GLU A 1 85 ? -8.314 6.861 34.150 1.00 83.62 85 GLU A C 1
ATOM 631 O O . GLU A 1 85 ? -8.228 7.426 35.236 1.00 83.62 85 GLU A O 1
ATOM 636 N N . LYS A 1 86 ? -7.424 5.922 33.786 1.00 84.81 86 LYS A N 1
ATOM 637 C CA . LYS A 1 86 ? -6.346 5.471 34.687 1.00 84.81 86 LYS A CA 1
ATOM 638 C C . LYS A 1 86 ? -5.358 6.570 35.066 1.00 84.81 86 LYS A C 1
ATOM 640 O O . LYS A 1 86 ? -4.795 6.532 36.157 1.00 84.81 86 LYS A O 1
ATOM 645 N N . PHE A 1 87 ? -5.117 7.532 34.178 1.00 85.50 87 PHE A N 1
ATOM 646 C CA . PHE A 1 87 ? -4.248 8.670 34.466 1.00 85.50 87 PHE A CA 1
ATOM 647 C C . PHE A 1 87 ? -4.919 9.680 35.404 1.00 85.50 87 PHE A C 1
ATOM 649 O O . PHE A 1 87 ? -4.251 10.222 36.283 1.00 85.50 87 PHE A O 1
ATOM 656 N N . GLU A 1 88 ? -6.223 9.931 35.245 1.00 83.62 88 GLU A N 1
ATOM 657 C CA . GLU A 1 88 ? -6.985 10.755 36.189 1.00 83.62 88 GLU A CA 1
ATOM 658 C C . GLU A 1 88 ? -7.107 10.092 37.560 1.00 83.62 88 GLU A C 1
ATOM 660 O O . GLU A 1 88 ? -6.868 10.773 38.556 1.00 83.62 88 GLU A O 1
ATOM 665 N N . ASP A 1 89 ? -7.371 8.787 37.619 1.00 84.44 89 ASP A N 1
ATOM 666 C CA . ASP A 1 89 ? -7.418 8.037 38.878 1.00 84.44 89 ASP A CA 1
ATOM 667 C C . ASP A 1 89 ? -6.064 8.057 39.595 1.00 84.44 89 ASP A C 1
ATOM 669 O O . ASP A 1 89 ? -5.992 8.444 40.760 1.00 84.44 89 ASP A O 1
ATOM 673 N N . ALA A 1 90 ? -4.964 7.758 38.893 1.00 84.81 90 ALA A N 1
ATOM 674 C CA . ALA A 1 90 ? -3.624 7.822 39.480 1.00 84.81 90 ALA A CA 1
ATOM 675 C C . ALA A 1 90 ? -3.268 9.243 39.948 1.00 84.81 90 ALA A C 1
ATOM 677 O O . ALA A 1 90 ? -2.648 9.435 40.991 1.00 84.81 90 ALA A O 1
ATOM 678 N N . LYS A 1 91 ? -3.679 10.273 39.201 1.00 81.50 91 LYS A N 1
ATOM 679 C CA . LYS A 1 91 ? -3.474 11.670 39.598 1.00 81.50 91 LYS A CA 1
ATOM 680 C C . LYS A 1 91 ? -4.305 12.036 40.831 1.00 81.50 91 LYS A C 1
ATOM 682 O O . LYS A 1 91 ? -3.815 12.773 41.683 1.00 81.50 91 LYS A O 1
ATOM 687 N N . ALA A 1 92 ? -5.544 11.564 40.927 1.00 81.19 92 ALA A N 1
ATOM 688 C CA . ALA A 1 92 ? -6.410 11.811 42.072 1.00 81.19 92 ALA A CA 1
ATOM 689 C C . ALA A 1 92 ? -5.902 11.096 43.330 1.00 81.19 92 ALA A C 1
ATOM 691 O O . ALA A 1 92 ? -5.905 11.703 44.397 1.00 81.19 92 ALA A O 1
ATOM 692 N N . GLU A 1 93 ? -5.405 9.866 43.194 1.00 74.12 93 GLU A N 1
ATOM 693 C CA . GLU A 1 93 ? -4.796 9.098 44.283 1.00 74.12 93 GLU A CA 1
ATOM 694 C C . GLU A 1 93 ? -3.546 9.804 44.828 1.00 74.12 93 GLU A C 1
ATOM 696 O O . GLU A 1 93 ? -3.476 10.079 46.023 1.00 74.12 93 GLU A O 1
ATOM 701 N N . VAL A 1 94 ? -2.631 10.249 43.957 1.00 77.00 94 VAL A N 1
ATOM 702 C CA . VAL A 1 94 ? -1.426 11.001 44.364 1.00 77.00 94 VAL A CA 1
ATOM 703 C C . VAL A 1 94 ? -1.781 12.341 45.027 1.00 77.00 94 VAL A C 1
ATOM 705 O O . VAL A 1 94 ? -1.152 12.743 46.005 1.00 77.00 94 VAL A O 1
ATOM 708 N N . ILE A 1 95 ? -2.807 13.048 44.533 1.00 74.62 95 ILE A N 1
ATOM 709 C CA . ILE A 1 95 ? -3.273 14.304 45.144 1.00 74.62 95 ILE A CA 1
ATOM 710 C C . ILE A 1 95 ? -3.945 14.045 46.501 1.00 74.62 95 ILE A C 1
ATOM 712 O O . ILE A 1 95 ? -3.729 14.815 47.437 1.00 74.62 95 ILE A O 1
ATOM 716 N N . ALA A 1 96 ? -4.739 12.982 46.632 1.00 70.56 96 ALA A N 1
ATOM 717 C CA . ALA A 1 96 ? -5.389 12.606 47.885 1.00 70.56 96 ALA A CA 1
ATOM 718 C C . ALA A 1 96 ? -4.369 12.166 48.947 1.00 70.56 96 ALA A C 1
ATOM 720 O O . ALA A 1 96 ? -4.479 12.566 50.107 1.00 70.56 96 ALA A O 1
ATOM 721 N N . GLU A 1 97 ? -3.339 11.425 48.538 1.00 63.31 97 GLU A N 1
ATOM 722 C CA . GLU A 1 97 ? -2.232 11.020 49.402 1.00 63.31 97 GLU A CA 1
ATOM 723 C C . GLU A 1 97 ? -1.415 12.244 49.856 1.00 63.31 97 GLU A C 1
ATOM 725 O O . GLU A 1 97 ? -1.179 12.416 51.047 1.00 63.31 97 GLU A O 1
ATOM 730 N N . SER A 1 98 ? -1.134 13.195 48.955 1.00 60.03 98 SER A N 1
ATOM 731 C CA . SER A 1 98 ? -0.430 14.449 49.292 1.00 60.03 98 SER A CA 1
ATOM 732 C C . SER A 1 98 ? -1.225 15.454 50.147 1.00 60.03 98 SER A C 1
ATOM 734 O O . SER A 1 98 ? -0.647 16.407 50.663 1.00 60.03 98 SER A O 1
ATOM 736 N N . LYS A 1 99 ? -2.548 15.283 50.297 1.00 56.03 99 LYS A N 1
ATOM 737 C CA . LYS A 1 99 ? -3.420 16.166 51.103 1.00 56.03 99 LYS A CA 1
ATOM 738 C C . LYS A 1 99 ? -3.715 15.604 52.505 1.00 56.03 99 LYS A C 1
ATOM 740 O O . LYS A 1 99 ? -4.472 16.218 53.254 1.00 56.03 99 LYS A O 1
ATOM 745 N N . SER A 1 100 ? -3.159 14.438 52.830 1.00 54.84 100 SER A N 1
ATOM 746 C CA . SER A 1 100 ? -3.385 13.726 54.095 1.00 54.84 100 SER A CA 1
ATOM 747 C C . SER A 1 100 ? -2.213 13.835 55.088 1.00 54.84 100 SER A C 1
ATOM 749 O O . SER A 1 100 ? -2.286 13.226 56.155 1.00 54.84 100 SER A O 1
ATOM 751 N N . GLU A 1 101 ? -1.173 14.614 54.762 1.00 47.84 101 GLU A N 1
ATOM 752 C CA . GLU A 1 101 ? -0.114 15.058 55.692 1.00 47.84 101 GLU A CA 1
ATOM 753 C C . GLU A 1 101 ? -0.434 16.409 56.348 1.00 47.84 101 GLU A C 1
ATOM 755 O O . GLU A 1 101 ? -0.951 17.316 55.652 1.00 47.84 101 GLU A O 1
#